Protein AF-A0A227GCT1-F1 (afdb_monomer_lite)

Secondary structure (DSSP, 8-state):
-HHHHHHHHHTTTTHHHH----HHHHTSSHHHHHHHHHHHHHHHHHHHTTS-HHHHHHHHHHHS-------

Structure (mmCIF, N/CA/C/O backbone):
data_AF-A0A227GCT1-F1
#
_entry.id   AF-A0A227GCT1-F1
#
loop_
_atom_site.group_PDB
_atom_site.id
_atom_site.type_symbol
_atom_site.label_atom_id
_atom_site.label_alt_id
_atom_site.label_comp_id
_atom_site.label_asym_id
_atom_site.label_entity_id
_atom_site.label_seq_id
_atom_site.pdbx_PDB_ins_code
_atom_site.Cartn_x
_atom_site.Cartn_y
_atom_site.Cartn_z
_atom_site.occupancy
_atom_site.B_iso_or_equiv
_atom_site.auth_seq_id
_atom_site.auth_comp_id
_atom_site.auth_asym_id
_atom_site.auth_atom_id
_atom_site.pdbx_PDB_model_num
ATOM 1 N N . PRO A 1 1 ? -7.161 -17.078 11.333 1.00 84.81 1 PRO A N 1
ATOM 2 C CA . PRO A 1 1 ? -7.393 -17.130 9.866 1.00 84.81 1 PRO A CA 1
ATOM 3 C C . PRO A 1 1 ? -7.865 -15.786 9.282 1.00 84.81 1 PRO A C 1
ATOM 5 O O . PRO A 1 1 ? -7.467 -15.387 8.196 1.00 84.81 1 PRO A O 1
ATOM 8 N N . GLU A 1 2 ? -8.661 -15.071 10.067 1.00 94.06 2 GLU A N 1
ATOM 9 C CA . GLU A 1 2 ? -9.281 -13.767 9.854 1.00 94.06 2 GLU A CA 1
ATOM 10 C C . GLU A 1 2 ? -8.258 -12.673 9.524 1.00 94.06 2 GLU A C 1
ATOM 12 O O . GLU A 1 2 ? -8.451 -11.910 8.584 1.00 94.06 2 GLU A O 1
ATOM 17 N N . ARG A 1 3 ? -7.120 -12.631 10.235 1.00 90.62 3 ARG A N 1
ATOM 18 C CA . ARG A 1 3 ? -6.064 -11.638 9.973 1.00 90.62 3 ARG A CA 1
ATOM 19 C C . ARG A 1 3 ? -5.470 -11.767 8.570 1.00 90.62 3 ARG A C 1
ATOM 21 O O . ARG A 1 3 ? -5.246 -10.759 7.915 1.00 90.62 3 ARG A O 1
ATOM 28 N N . ILE A 1 4 ? -5.223 -12.996 8.119 1.00 93.44 4 ILE A N 1
ATOM 29 C CA . ILE A 1 4 ? -4.666 -13.261 6.786 1.00 93.44 4 ILE A CA 1
ATOM 30 C C . ILE A 1 4 ? -5.685 -12.876 5.712 1.00 93.44 4 ILE A C 1
ATOM 32 O O . ILE A 1 4 ? -5.312 -12.259 4.722 1.00 93.44 4 ILE A O 1
ATOM 36 N N . ALA A 1 5 ? -6.968 -13.179 5.933 1.00 96.00 5 ALA A N 1
ATOM 37 C CA . ALA A 1 5 ? -8.034 -12.773 5.024 1.00 96.00 5 ALA A CA 1
ATOM 38 C C . ALA A 1 5 ? -8.118 -11.243 4.890 1.00 96.00 5 ALA A C 1
ATOM 40 O O . ALA A 1 5 ? -8.184 -10.742 3.775 1.00 96.00 5 ALA A O 1
ATOM 41 N N . LEU A 1 6 ? -8.039 -10.503 6.002 1.00 94.44 6 LEU A N 1
ATOM 42 C CA . LEU A 1 6 ? -8.026 -9.037 5.973 1.00 94.44 6 LEU A CA 1
ATOM 43 C C . LEU A 1 6 ? -6.806 -8.488 5.231 1.00 94.44 6 LEU A C 1
ATOM 45 O O . LEU A 1 6 ? -6.960 -7.635 4.368 1.00 94.44 6 LEU A O 1
ATOM 49 N N . LEU A 1 7 ? -5.606 -9.002 5.505 1.00 93.56 7 LEU A N 1
ATOM 50 C CA . LEU A 1 7 ? -4.407 -8.583 4.772 1.00 93.56 7 LEU A CA 1
ATOM 51 C C . LEU A 1 7 ? -4.552 -8.842 3.266 1.00 93.56 7 LEU A C 1
ATOM 53 O O . LEU A 1 7 ? -4.286 -7.951 2.471 1.00 93.56 7 LEU A O 1
ATOM 57 N N . ALA A 1 8 ? -5.052 -10.016 2.873 1.00 94.00 8 ALA A N 1
ATOM 58 C CA . ALA A 1 8 ? -5.297 -10.335 1.469 1.00 94.00 8 ALA A CA 1
ATOM 59 C C . ALA A 1 8 ? -6.343 -9.409 0.824 1.00 94.00 8 ALA A C 1
ATOM 61 O O . ALA A 1 8 ? -6.193 -9.033 -0.333 1.00 94.00 8 ALA A O 1
ATOM 62 N N . MET A 1 9 ? -7.380 -9.003 1.561 1.00 95.12 9 MET A N 1
ATOM 63 C CA . MET A 1 9 ? -8.374 -8.050 1.058 1.00 95.12 9 MET A CA 1
ATOM 64 C C . MET A 1 9 ? -7.793 -6.653 0.813 1.00 95.12 9 MET A C 1
ATOM 66 O O . MET A 1 9 ? -8.270 -5.973 -0.089 1.00 95.12 9 MET A O 1
ATOM 70 N N . TYR A 1 10 ? -6.799 -6.230 1.600 1.00 95.06 10 TYR A N 1
ATOM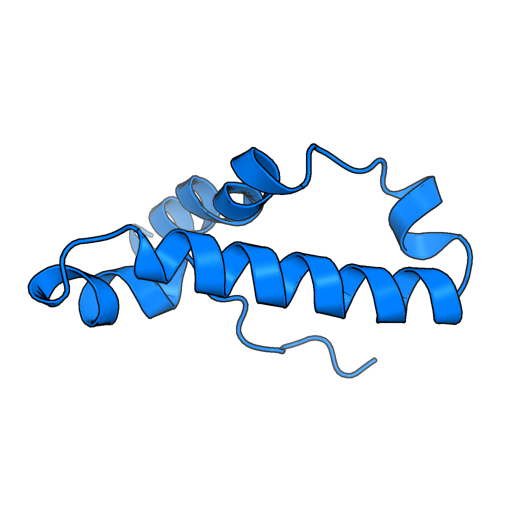 71 C CA . TYR A 1 10 ? -6.281 -4.860 1.564 1.00 95.06 10 TYR A CA 1
ATOM 72 C C . TYR A 1 10 ? -4.916 -4.694 0.875 1.00 95.06 10 TYR A C 1
ATOM 74 O O . TYR A 1 10 ? -4.544 -3.550 0.622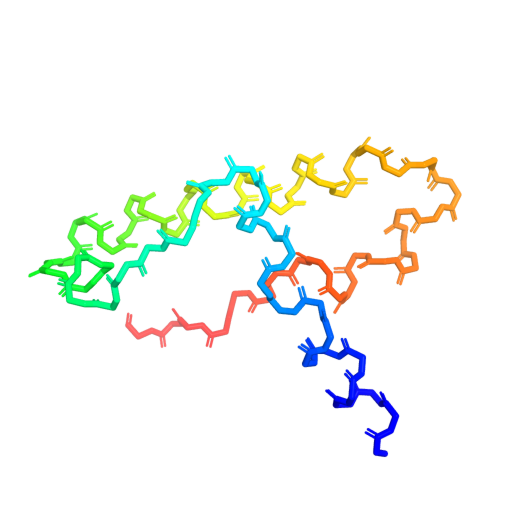 1.00 95.06 10 TYR A O 1
ATOM 82 N N . HIS A 1 11 ? -4.195 -5.771 0.539 1.00 93.38 11 HIS A N 1
ATOM 83 C CA . HIS A 1 11 ? -2.794 -5.684 0.092 1.00 93.38 11 HIS A CA 1
ATOM 84 C C . HIS A 1 11 ? -2.542 -4.782 -1.130 1.00 93.38 11 HIS A C 1
ATOM 86 O O . HIS A 1 11 ? -1.557 -4.055 -1.121 1.00 93.38 11 HIS A O 1
ATOM 92 N N . ASP A 1 12 ? -3.463 -4.740 -2.097 1.00 93.56 12 ASP A N 1
ATOM 93 C CA . ASP A 1 12 ? -3.334 -3.915 -3.313 1.00 93.56 12 ASP A CA 1
ATOM 94 C C . ASP A 1 12 ? -4.176 -2.624 -3.250 1.00 93.56 12 ASP A C 1
ATOM 96 O O . ASP A 1 12 ? -4.461 -1.983 -4.259 1.00 93.56 12 ASP A O 1
ATOM 100 N N . SER A 1 13 ? -4.627 -2.202 -2.062 1.00 94.94 13 SER A N 1
ATOM 101 C CA . SER A 1 13 ? -5.533 -1.041 -1.953 1.00 94.94 13 SER A CA 1
ATOM 102 C C . SER A 1 13 ? -4.893 0.266 -2.434 1.00 94.94 13 SER A C 1
ATOM 104 O O . SER A 1 13 ? -5.590 1.152 -2.933 1.00 94.94 13 SER A O 1
ATOM 106 N N . SER A 1 14 ? -3.572 0.405 -2.293 1.00 93.38 14 SER A N 1
ATOM 107 C CA . SER A 1 14 ? -2.818 1.571 -2.767 1.00 93.38 14 SER A CA 1
ATOM 108 C C . SER A 1 14 ? -2.823 1.692 -4.299 1.00 93.38 14 SER A C 1
ATOM 110 O O . SER A 1 14 ? -2.703 2.808 -4.816 1.00 93.38 14 SER A O 1
ATOM 112 N N . GLU A 1 15 ? -3.082 0.600 -5.030 1.00 93.81 15 GLU A N 1
ATOM 113 C CA . GLU A 1 15 ? -3.154 0.580 -6.496 1.00 93.81 15 GLU A CA 1
ATOM 114 C C . GLU A 1 15 ? -4.347 1.353 -7.061 1.00 93.81 15 GLU A C 1
ATOM 116 O O . GLU A 1 15 ? -4.335 1.762 -8.221 1.00 93.81 15 GLU A O 1
ATOM 121 N N . VAL A 1 16 ? -5.343 1.675 -6.230 1.00 94.12 16 VAL A N 1
ATOM 122 C CA . VAL A 1 16 ? -6.404 2.624 -6.601 1.00 94.12 16 VAL A CA 1
ATOM 123 C C . VAL A 1 16 ? -5.821 4.004 -6.943 1.00 94.12 16 VAL A C 1
ATOM 125 O O . VAL A 1 16 ? -6.398 4.733 -7.751 1.00 94.12 16 VAL A O 1
ATOM 128 N N . LEU A 1 17 ? -4.678 4.369 -6.347 1.00 93.38 17 LEU A N 1
ATOM 129 C CA . LEU A 1 17 ? -3.990 5.636 -6.601 1.00 93.38 17 LEU A CA 1
ATOM 130 C C . LEU A 1 17 ? -2.855 5.505 -7.622 1.00 93.38 17 LEU A C 1
ATOM 132 O O . LEU A 1 17 ? -2.658 6.423 -8.418 1.00 93.38 17 LEU A O 1
ATOM 136 N N . THR A 1 18 ? -2.094 4.409 -7.596 1.00 90.38 18 THR A N 1
ATOM 137 C CA . THR A 1 18 ? -0.913 4.235 -8.464 1.00 90.38 18 THR A CA 1
ATOM 138 C C . THR A 1 18 ? -1.223 3.566 -9.801 1.00 90.38 18 THR A C 1
ATOM 140 O O . THR A 1 18 ? -0.445 3.720 -10.742 1.00 90.38 18 THR A O 1
ATOM 143 N N . GLY A 1 19 ? -2.347 2.851 -9.893 1.00 90.31 19 GLY A N 1
ATOM 144 C CA . GLY A 1 19 ? -2.591 1.833 -10.913 1.00 90.31 19 GLY A CA 1
ATOM 145 C C . GLY A 1 19 ? -1.815 0.540 -10.632 1.00 90.31 19 GLY A C 1
ATOM 146 O O . GLY A 1 19 ? -0.783 0.574 -9.956 1.00 90.31 19 GLY A O 1
ATOM 147 N N . ASP A 1 20 ? -2.313 -0.576 -11.176 1.00 89.12 20 ASP A N 1
ATOM 148 C CA . ASP A 1 20 ? -1.598 -1.861 -11.202 1.00 89.12 20 ASP A CA 1
ATOM 149 C C . ASP A 1 20 ? -0.325 -1.727 -12.045 1.00 89.12 20 ASP A C 1
ATOM 151 O O . ASP A 1 20 ? -0.323 -1.136 -13.136 1.00 89.12 20 ASP A O 1
ATOM 155 N N . LEU A 1 21 ? 0.765 -2.288 -11.531 1.00 83.69 21 LEU A N 1
ATOM 156 C CA . LEU A 1 21 ? 2.049 -2.298 -12.202 1.00 83.69 21 LEU A CA 1
ATOM 157 C C . LEU A 1 21 ? 2.488 -3.740 -12.479 1.00 83.69 21 LEU A C 1
ATOM 159 O O . LEU A 1 21 ? 2.807 -4.481 -11.547 1.00 83.69 21 LEU A O 1
ATOM 163 N N . PRO A 1 22 ? 2.677 -4.121 -13.755 1.00 88.50 22 PRO A N 1
ATOM 164 C CA . PRO A 1 22 ? 3.140 -5.458 -14.089 1.00 88.50 22 PRO A CA 1
ATOM 165 C C . PRO A 1 22 ? 4.482 -5.787 -13.421 1.00 88.50 22 PRO A C 1
ATOM 167 O O . PRO A 1 22 ? 5.445 -5.019 -13.517 1.00 88.50 22 PRO A O 1
ATOM 170 N N . THR A 1 23 ? 4.589 -6.979 -12.828 1.00 86.62 23 THR A N 1
ATOM 171 C CA . THR A 1 23 ? 5.802 -7.470 -12.144 1.00 86.62 23 THR A CA 1
ATOM 172 C C . THR A 1 23 ? 7.098 -7.276 -12.951 1.00 86.62 23 THR A C 1
ATOM 174 O O . THR A 1 23 ? 8.084 -6.815 -12.372 1.00 86.62 23 THR A O 1
ATOM 177 N N . PRO A 1 24 ? 7.147 -7.527 -14.280 1.00 88.81 24 PRO A N 1
ATOM 178 C CA . PRO A 1 24 ? 8.370 -7.304 -15.058 1.00 88.81 24 PRO A CA 1
ATOM 179 C C . PRO A 1 24 ? 8.835 -5.841 -15.084 1.00 88.81 24 PRO A C 1
ATOM 181 O O . PRO A 1 24 ? 10.025 -5.583 -15.238 1.00 88.81 24 PRO A O 1
ATOM 184 N N . VAL A 1 25 ? 7.912 -4.886 -14.931 1.00 86.75 25 VAL A N 1
ATOM 185 C CA . VAL A 1 25 ? 8.219 -3.451 -14.867 1.00 86.75 25 VAL A CA 1
ATOM 186 C C . VAL A 1 25 ? 8.667 -3.066 -13.458 1.00 86.75 25 VAL A C 1
ATOM 188 O O . VAL A 1 25 ? 9.679 -2.379 -13.323 1.00 86.75 25 VAL A O 1
ATOM 191 N N . LYS A 1 26 ? 7.980 -3.562 -12.413 1.00 81.94 26 LYS A N 1
ATOM 192 C CA . LYS A 1 26 ? 8.323 -3.308 -10.996 1.00 81.94 26 LYS A CA 1
ATOM 193 C C . LYS A 1 26 ? 9.764 -3.716 -10.673 1.00 81.94 26 LYS A C 1
ATOM 195 O O . LYS A 1 26 ? 10.453 -3.005 -9.949 1.00 81.94 26 LYS A O 1
ATOM 200 N N . TYR A 1 27 ? 10.234 -4.820 -11.260 1.00 87.56 27 TYR A N 1
ATOM 201 C CA . TYR A 1 27 ? 11.554 -5.405 -10.992 1.00 87.56 27 TYR A CA 1
ATOM 202 C C . TYR A 1 27 ? 12.530 -5.325 -12.173 1.00 87.56 27 TYR A C 1
ATOM 204 O O . TYR A 1 27 ? 13.514 -6.062 -12.204 1.00 87.56 27 TYR A O 1
ATOM 212 N N . TYR A 1 28 ? 12.290 -4.434 -13.141 1.00 88.38 28 TYR A N 1
ATOM 213 C CA . TYR A 1 28 ? 13.152 -4.310 -14.323 1.00 88.38 28 TYR A CA 1
ATOM 214 C C . TYR A 1 28 ? 14.623 -4.050 -13.959 1.00 88.38 28 TYR A C 1
ATOM 216 O O . TYR A 1 28 ? 15.529 -4.631 -14.556 1.00 88.38 28 TYR A O 1
ATOM 224 N N . ASN A 1 29 ? 14.869 -3.179 -12.974 1.00 91.81 29 ASN A N 1
ATOM 225 C CA . ASN A 1 29 ? 16.187 -2.972 -12.381 1.0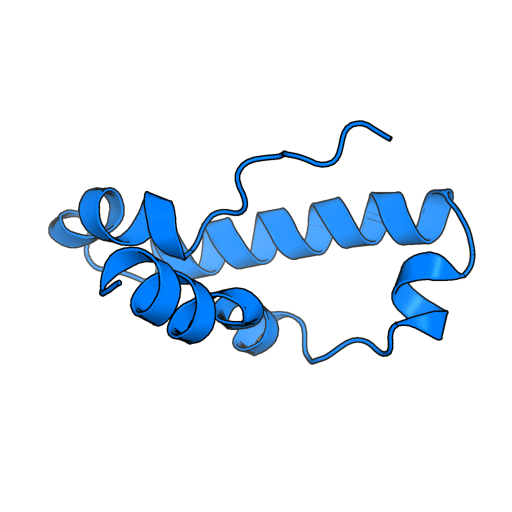0 91.81 29 ASN A CA 1
ATOM 226 C C . ASN A 1 29 ? 16.066 -2.474 -10.919 1.00 91.81 29 ASN A C 1
ATOM 228 O O . ASN A 1 29 ? 14.978 -2.060 -10.502 1.00 91.81 29 ASN A O 1
ATOM 232 N N . PRO A 1 30 ? 17.167 -2.479 -10.139 1.00 91.69 30 PRO A N 1
ATOM 233 C CA . PRO A 1 30 ? 17.137 -2.074 -8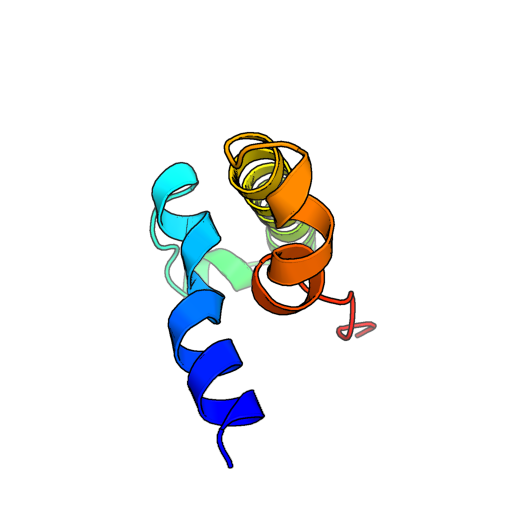.732 1.00 91.69 30 PRO A CA 1
ATOM 234 C C . PRO A 1 30 ? 16.733 -0.612 -8.490 1.00 91.69 30 PRO A C 1
ATOM 236 O O . PRO A 1 30 ? 16.104 -0.311 -7.477 1.00 91.69 30 PRO A O 1
ATOM 239 N N . GLU A 1 31 ? 17.076 0.304 -9.400 1.00 92.38 31 GLU A N 1
ATOM 240 C CA . GLU A 1 31 ? 16.729 1.726 -9.273 1.00 92.38 31 GLU A CA 1
ATOM 241 C C . GLU A 1 31 ? 15.222 1.934 -9.428 1.00 92.38 31 GLU A C 1
ATOM 243 O O . GLU A 1 31 ? 14.592 2.575 -8.592 1.00 92.38 31 GLU A O 1
ATOM 248 N N . ILE A 1 32 ? 14.632 1.311 -10.448 1.00 89.25 32 ILE A N 1
ATOM 249 C CA . ILE A 1 32 ? 13.196 1.329 -10.713 1.00 89.25 32 ILE A CA 1
ATOM 250 C C . ILE A 1 32 ? 12.434 0.703 -9.545 1.00 89.25 32 ILE A C 1
ATOM 252 O O . ILE A 1 32 ? 11.503 1.319 -9.034 1.00 89.25 32 ILE A O 1
ATOM 256 N N . ALA A 1 33 ? 12.862 -0.466 -9.062 1.00 88.94 33 ALA A N 1
ATOM 257 C CA . ALA A 1 33 ? 12.230 -1.116 -7.916 1.00 88.94 33 ALA A CA 1
ATOM 258 C C . ALA A 1 33 ? 12.250 -0.223 -6.662 1.00 88.94 33 ALA A C 1
ATOM 260 O O . ALA A 1 33 ? 11.257 -0.126 -5.940 1.00 88.94 33 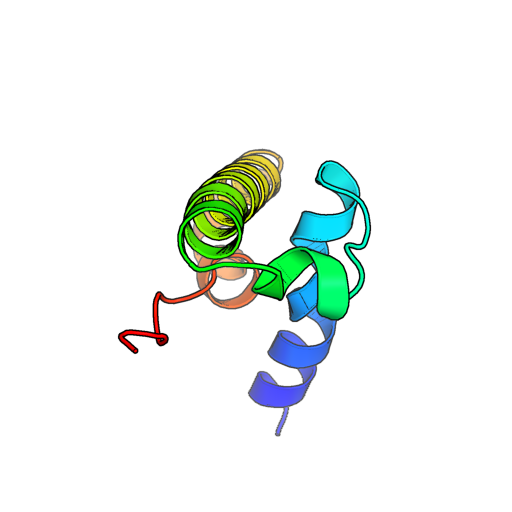ALA A O 1
ATOM 261 N N . LYS A 1 34 ? 13.368 0.472 -6.412 1.00 90.00 34 LYS A N 1
ATOM 262 C CA . LYS A 1 34 ? 13.507 1.397 -5.281 1.00 90.00 34 LYS A CA 1
ATOM 263 C C . LYS A 1 34 ? 12.606 2.621 -5.415 1.00 90.00 34 LYS A C 1
ATOM 265 O O . LYS A 1 34 ? 11.981 3.010 -4.431 1.00 90.00 34 LYS A O 1
ATOM 270 N N . GLU A 1 35 ? 12.554 3.244 -6.590 1.00 90.75 35 GLU A N 1
ATOM 271 C CA . GLU A 1 35 ? 11.678 4.398 -6.806 1.00 90.75 35 GLU A CA 1
ATOM 272 C C . GLU A 1 35 ? 10.200 3.997 -6.721 1.00 90.75 35 GLU A C 1
ATOM 274 O O . GLU A 1 35 ? 9.418 4.714 -6.099 1.00 90.75 35 GLU A O 1
ATOM 279 N N . TYR A 1 36 ? 9.826 2.810 -7.212 1.00 87.69 36 TYR A N 1
ATOM 280 C CA . TYR A 1 36 ? 8.464 2.301 -7.051 1.00 87.69 36 TYR A CA 1
ATOM 281 C C . TYR A 1 36 ? 8.079 2.082 -5.592 1.00 87.69 36 TYR A C 1
ATOM 283 O O . TYR A 1 36 ? 7.008 2.532 -5.199 1.00 87.69 36 TYR A O 1
ATOM 291 N N . LYS A 1 37 ? 8.958 1.502 -4.763 1.00 88.88 37 LYS A N 1
ATOM 292 C CA . LYS A 1 37 ? 8.695 1.360 -3.319 1.00 88.88 37 LYS A CA 1
ATOM 293 C C . LYS A 1 37 ? 8.367 2.704 -2.651 1.00 88.88 37 LYS A C 1
ATOM 295 O O . LYS A 1 37 ? 7.544 2.755 -1.744 1.00 88.88 37 LYS A O 1
ATOM 300 N N . LYS A 1 38 ? 8.977 3.812 -3.095 1.00 91.50 38 LYS A N 1
ATOM 301 C CA . LYS A 1 38 ? 8.652 5.152 -2.570 1.00 91.50 38 LYS A CA 1
ATOM 302 C C . LYS A 1 38 ? 7.278 5.637 -3.024 1.00 91.50 38 LYS A C 1
ATOM 304 O O . LYS A 1 38 ? 6.572 6.258 -2.235 1.00 91.50 38 LYS A O 1
ATOM 309 N N . ILE A 1 39 ? 6.925 5.391 -4.287 1.00 91.56 39 ILE A N 1
ATOM 310 C CA . ILE A 1 39 ? 5.614 5.751 -4.845 1.00 91.56 39 ILE A CA 1
ATOM 311 C C . ILE A 1 39 ? 4.509 4.969 -4.123 1.00 91.56 39 ILE A C 1
ATOM 313 O O . ILE A 1 39 ? 3.523 5.566 -3.703 1.00 91.56 39 ILE A O 1
ATOM 317 N N . GLU A 1 40 ? 4.714 3.667 -3.924 1.00 91.81 40 GLU A N 1
ATOM 318 C CA . GLU A 1 40 ? 3.814 2.764 -3.200 1.00 91.81 40 GLU A CA 1
ATOM 319 C C . GLU A 1 40 ? 3.602 3.246 -1.756 1.00 91.81 40 GLU A C 1
ATOM 321 O O . GLU A 1 40 ? 2.472 3.537 -1.374 1.00 91.81 40 GLU A O 1
ATOM 326 N N . ALA A 1 41 ? 4.678 3.504 -1.004 1.00 93.19 41 ALA A N 1
ATOM 327 C CA . ALA A 1 41 ? 4.582 4.040 0.358 1.00 93.19 41 ALA A CA 1
ATOM 328 C C . ALA A 1 41 ? 3.848 5.396 0.419 1.00 93.19 41 ALA A C 1
ATOM 330 O O . ALA A 1 41 ? 3.037 5.645 1.312 1.00 93.19 41 ALA A O 1
ATOM 331 N N . ALA A 1 42 ? 4.101 6.292 -0.541 1.00 94.62 42 ALA A N 1
ATOM 332 C CA . ALA A 1 42 ? 3.393 7.567 -0.612 1.00 94.62 42 ALA A CA 1
ATOM 333 C C . ALA A 1 42 ? 1.890 7.376 -0.878 1.00 94.62 42 ALA A C 1
ATOM 335 O O . ALA A 1 42 ? 1.072 8.087 -0.291 1.00 94.62 42 ALA A O 1
ATOM 336 N N . ALA A 1 43 ? 1.523 6.417 -1.731 1.00 95.62 43 ALA A N 1
ATOM 337 C CA . ALA A 1 43 ? 0.136 6.077 -2.017 1.00 95.62 43 ALA A CA 1
ATOM 338 C C . ALA A 1 43 ? -0.567 5.440 -0.811 1.00 95.62 43 ALA A C 1
ATOM 340 O O . ALA A 1 43 ? -1.679 5.846 -0.487 1.00 95.62 43 ALA A O 1
ATOM 341 N N . GLU A 1 44 ? 0.085 4.523 -0.098 1.00 96.19 44 GLU A N 1
ATOM 342 C CA . GLU A 1 44 ? -0.430 3.919 1.138 1.00 96.19 44 GLU A CA 1
ATOM 343 C C . GLU A 1 44 ? -0.732 4.979 2.208 1.00 96.19 44 GLU A C 1
ATOM 345 O O . GLU A 1 44 ? -1.849 5.060 2.724 1.00 96.19 44 GLU A O 1
ATOM 350 N N . HIS A 1 45 ? 0.229 5.866 2.493 1.00 96.31 45 HIS A N 1
ATOM 351 C CA . HIS A 1 45 ? 0.024 6.960 3.444 1.00 96.31 45 HIS A CA 1
ATOM 352 C C . HIS A 1 45 ? -1.053 7.939 2.979 1.00 96.31 45 HIS A C 1
ATOM 354 O O . HIS A 1 45 ? -1.837 8.445 3.789 1.00 96.31 45 HIS A O 1
ATOM 360 N N . LYS A 1 46 ? -1.120 8.207 1.671 1.00 97.38 46 LYS A N 1
ATOM 361 C CA . LYS A 1 46 ? -2.159 9.062 1.108 1.00 97.38 46 LYS A CA 1
ATOM 362 C C . LYS A 1 46 ? -3.535 8.430 1.288 1.00 97.38 46 LYS A C 1
ATOM 364 O O . LYS A 1 46 ? -4.445 9.132 1.725 1.00 97.38 46 LYS A O 1
ATOM 369 N N . LEU A 1 47 ? -3.672 7.137 1.011 1.00 96.88 47 LEU A N 1
ATOM 370 C CA . LEU A 1 47 ? -4.907 6.383 1.190 1.00 96.88 47 LEU A CA 1
ATOM 371 C C . LEU A 1 47 ? -5.344 6.372 2.659 1.00 96.88 47 LEU A C 1
ATOM 373 O O . LEU A 1 47 ? -6.497 6.676 2.952 1.00 96.88 47 LEU A O 1
ATOM 377 N N . LEU A 1 48 ? -4.415 6.129 3.587 1.00 97.38 48 LEU A N 1
ATOM 378 C CA . LEU A 1 48 ? -4.690 6.176 5.023 1.00 97.38 48 LEU A CA 1
ATOM 379 C C . LEU A 1 48 ? -5.212 7.554 5.461 1.00 97.38 48 LEU A C 1
ATOM 381 O O . LEU A 1 48 ? -6.205 7.642 6.176 1.00 97.38 48 LEU A O 1
ATOM 385 N N . SER A 1 49 ? -4.601 8.637 4.969 1.00 97.56 49 SER A N 1
ATOM 386 C CA . SER A 1 49 ? -5.016 10.011 5.298 1.00 97.56 49 SER A CA 1
ATOM 387 C C . SER A 1 49 ? -6.391 10.410 4.748 1.00 97.56 49 SER A C 1
ATOM 389 O O . SER A 1 49 ? -6.917 11.456 5.124 1.00 97.56 49 SER A O 1
ATOM 391 N N . MET A 1 50 ? -6.964 9.621 3.831 1.00 96.88 50 MET A N 1
ATOM 392 C CA . MET A 1 50 ? -8.326 9.841 3.329 1.00 96.88 50 MET A CA 1
ATOM 393 C C . MET A 1 50 ? -9.396 9.311 4.289 1.00 96.88 50 MET A C 1
ATOM 395 O O . MET A 1 50 ? -10.563 9.675 4.144 1.00 96.88 50 MET A O 1
ATOM 399 N N . LEU A 1 51 ? -9.023 8.468 5.256 1.00 97.25 51 LEU A N 1
ATOM 400 C CA . LEU A 1 51 ? -9.937 8.006 6.293 1.00 97.25 51 LEU A CA 1
ATOM 401 C C . LEU A 1 51 ? -10.148 9.097 7.358 1.00 97.25 51 LEU A C 1
ATOM 403 O O . LEU A 1 51 ? -9.217 9.860 7.650 1.00 97.25 51 LEU A O 1
ATOM 407 N N . PRO A 1 52 ? -11.337 9.153 7.987 1.00 98.38 52 PRO A N 1
ATOM 408 C CA . PRO A 1 52 ? -11.533 9.904 9.224 1.00 98.38 52 PRO A CA 1
ATOM 409 C C . PRO A 1 52 ? -10.458 9.558 10.262 1.00 98.38 52 PRO A C 1
ATOM 411 O O . PRO A 1 52 ? -10.071 8.396 10.378 1.00 98.38 52 PRO A O 1
ATOM 414 N N . GLU A 1 53 ? -9.991 10.557 11.017 1.00 97.50 53 GLU A N 1
ATOM 415 C CA . GLU A 1 53 ? -8.867 10.429 11.963 1.00 97.50 53 GLU A CA 1
ATOM 416 C C . GLU A 1 53 ? -9.053 9.267 12.952 1.00 97.50 53 GLU A C 1
ATOM 418 O O . GLU A 1 53 ? -8.121 8.503 13.186 1.00 97.50 53 GLU A O 1
ATOM 423 N N . GLU A 1 54 ? -10.281 9.066 13.434 1.00 97.69 54 GLU A N 1
ATOM 424 C CA . GLU A 1 54 ? -10.656 7.989 14.361 1.00 97.69 54 GLU A CA 1
ATOM 425 C C . GLU A 1 54 ? -10.424 6.566 13.824 1.00 97.69 54 GLU A C 1
ATOM 427 O O . GLU A 1 54 ? -10.292 5.644 14.619 1.00 97.69 54 GLU A O 1
ATOM 432 N N . PHE A 1 55 ? -10.335 6.377 12.502 1.00 97.25 55 PHE A N 1
ATOM 433 C CA . PHE A 1 55 ? -10.115 5.065 11.879 1.00 97.25 55 PHE A CA 1
ATOM 434 C C . PHE A 1 55 ? -8.689 4.862 11.366 1.00 97.25 55 PHE A C 1
ATOM 436 O O . PHE A 1 55 ? -8.343 3.762 10.935 1.00 97.25 55 PHE A O 1
ATOM 443 N N . GLN A 1 56 ? -7.842 5.891 11.374 1.00 97.25 56 GLN A N 1
ATOM 444 C CA . GLN A 1 56 ? -6.502 5.766 10.798 1.00 97.25 56 GLN A CA 1
ATOM 445 C C . GLN A 1 56 ? -5.651 4.754 11.573 1.00 97.25 56 GLN A C 1
ATOM 447 O O . GLN A 1 56 ? -4.962 3.938 10.964 1.00 97.25 56 GLN A O 1
ATOM 452 N N . GLU A 1 57 ? -5.736 4.742 12.903 1.00 96.94 57 GLU A N 1
ATOM 453 C C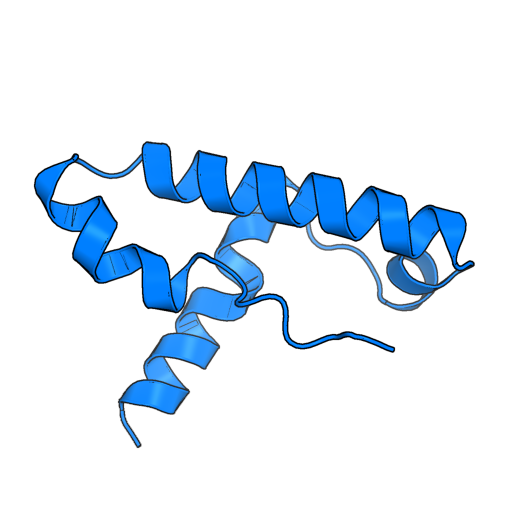A . GLU A 1 57 ? -4.985 3.783 13.722 1.00 96.94 57 GLU A CA 1
ATOM 454 C C . GLU A 1 57 ? -5.431 2.334 13.468 1.00 96.94 57 GLU A C 1
ATOM 456 O O . GLU A 1 57 ? -4.589 1.452 13.290 1.00 96.94 57 GLU A O 1
ATOM 461 N N . ASP A 1 58 ? -6.740 2.099 13.351 1.00 96.56 58 ASP A N 1
ATOM 462 C CA . ASP A 1 58 ? -7.308 0.766 13.123 1.00 96.56 58 ASP A CA 1
ATOM 463 C C . ASP A 1 58 ? -6.936 0.192 11.747 1.00 96.56 58 ASP A C 1
ATOM 465 O O . ASP A 1 58 ? -6.728 -1.017 11.605 1.00 96.56 58 ASP A O 1
ATOM 469 N N . PHE A 1 59 ? -6.843 1.047 10.723 1.00 96.19 59 PHE A N 1
ATOM 470 C CA . PHE A 1 59 ? -6.585 0.631 9.342 1.00 96.19 59 PHE A CA 1
ATOM 471 C C . PHE A 1 59 ? -5.102 0.627 8.956 1.00 96.19 59 PHE A C 1
ATOM 473 O O . PHE A 1 59 ? -4.720 -0.094 8.029 1.00 96.19 59 PHE A O 1
ATOM 480 N N . ALA A 1 60 ? -4.246 1.362 9.671 1.00 95.62 60 ALA A N 1
ATOM 481 C CA . ALA A 1 60 ? -2.810 1.418 9.393 1.00 95.62 60 ALA A CA 1
ATOM 482 C C . ALA A 1 60 ? -2.141 0.030 9.267 1.00 95.62 60 ALA A C 1
ATOM 484 O O . ALA A 1 60 ? -1.382 -0.163 8.317 1.00 95.62 60 ALA A O 1
ATOM 485 N N . PRO A 1 61 ? -2.444 -0.983 10.109 1.00 94.75 61 PRO A N 1
ATOM 486 C CA . PRO A 1 61 ? -1.830 -2.309 10.004 1.00 94.75 61 PRO A CA 1
ATOM 487 C C . PRO A 1 61 ? -2.241 -3.127 8.771 1.00 94.75 61 PRO A C 1
ATOM 489 O O . PRO A 1 61 ? -1.703 -4.221 8.579 1.00 94.75 61 PRO A O 1
ATOM 492 N N . PHE A 1 62 ? -3.233 -2.661 8.008 1.00 94.44 62 PHE A N 1
ATOM 493 C CA . PHE A 1 62 ? -3.744 -3.321 6.804 1.00 94.44 62 PHE A CA 1
ATOM 494 C C . PHE A 1 62 ? -3.427 -2.541 5.525 1.00 94.44 62 PHE A C 1
ATOM 496 O O . PHE A 1 62 ? -3.331 -3.158 4.471 1.00 94.44 62 PHE A O 1
ATOM 503 N N . LEU A 1 63 ? -3.274 -1.213 5.621 1.00 94.69 63 LEU A N 1
ATOM 504 C CA . LEU A 1 63 ? -2.999 -0.332 4.482 1.00 94.69 63 LEU A CA 1
ATOM 505 C C . LEU A 1 63 ? -1.523 0.045 4.329 1.00 94.69 63 LEU A C 1
ATOM 507 O O . LEU A 1 63 ? -1.124 0.402 3.229 1.00 94.69 63 LEU A O 1
ATOM 511 N N . LEU A 1 64 ? -0.733 0.010 5.408 1.00 94.44 64 LEU A N 1
ATOM 512 C CA . LEU A 1 64 ? 0.696 0.316 5.351 1.00 94.44 64 LEU A CA 1
ATOM 513 C C . LEU A 1 64 ? 1.504 -0.975 5.264 1.00 94.44 64 LEU A C 1
ATOM 515 O O . LEU A 1 64 ? 1.440 -1.829 6.164 1.00 94.44 64 LEU A O 1
ATOM 519 N N . SER A 1 65 ? 2.318 -1.094 4.220 1.00 86.31 65 SER A N 1
ATOM 520 C CA . SER A 1 65 ? 3.284 -2.175 4.129 1.00 86.31 65 SER A CA 1
ATOM 521 C C . SER A 1 65 ? 4.330 -1.983 5.229 1.00 86.31 65 SER A C 1
ATOM 523 O O . SER A 1 65 ? 5.082 -1.009 5.281 1.00 86.31 65 SER A O 1
ATOM 525 N N . HIS A 1 66 ? 4.375 -2.921 6.179 1.00 67.69 66 HIS A N 1
ATOM 526 C CA . HIS A 1 66 ? 5.509 -2.996 7.093 1.00 67.69 66 HIS A CA 1
ATOM 527 C C . HIS A 1 66 ? 6.695 -3.371 6.222 1.00 67.69 66 HIS A C 1
ATOM 529 O O . HIS A 1 66 ? 6.680 -4.453 5.636 1.00 67.69 66 HIS A O 1
ATOM 535 N N . SER A 1 67 ? 7.673 -2.479 6.098 1.00 50.31 67 SER A N 1
ATOM 536 C CA . SER A 1 67 ? 8.909 -2.658 5.340 1.00 50.31 67 SER A CA 1
ATOM 537 C C . SER A 1 67 ? 9.624 -3.947 5.765 1.00 50.31 67 SER A C 1
ATOM 539 O O . SER A 1 67 ? 10.522 -3.951 6.595 1.00 50.31 67 SER A O 1
ATOM 541 N N . SER A 1 68 ? 9.192 -5.061 5.179 1.00 40.75 68 SER A N 1
ATOM 542 C CA . SER A 1 68 ? 9.652 -6.428 5.434 1.00 40.75 68 SER A CA 1
ATOM 543 C C . SER A 1 68 ? 10.295 -6.983 4.169 1.00 40.75 68 SER A C 1
ATOM 545 O O . SER A 1 68 ? 10.113 -8.142 3.823 1.00 40.75 68 SER A O 1
ATOM 547 N N . HIS A 1 69 ? 11.000 -6.128 3.433 1.00 42.53 69 HIS A N 1
ATOM 548 C CA . HIS A 1 69 ? 11.846 -6.525 2.317 1.00 42.53 69 HIS A CA 1
ATOM 549 C C . HIS A 1 69 ? 13.126 -5.688 2.368 1.00 42.53 69 HIS A C 1
ATOM 551 O O . HIS A 1 69 ? 13.364 -4.834 1.507 1.00 42.53 69 HIS A O 1
ATOM 557 N N . GLU A 1 70 ? 13.900 -5.910 3.436 1.00 32.12 70 GLU A N 1
ATOM 558 C CA . GLU A 1 70 ? 15.361 -5.889 3.355 1.00 32.12 70 GLU A CA 1
ATOM 559 C C . GLU A 1 70 ? 15.782 -7.123 2.544 1.00 32.12 70 GLU A C 1
ATOM 561 O O . GLU A 1 70 ? 15.948 -8.213 3.082 1.00 32.12 70 GLU A O 1
ATOM 566 N N . GLU A 1 71 ? 15.883 -6.943 1.231 1.00 33.72 71 GLU A N 1
ATOM 567 C CA . GLU A 1 71 ? 16.805 -7.689 0.372 1.00 33.72 71 GLU A CA 1
ATOM 568 C C . GLU A 1 71 ? 17.607 -6.670 -0.440 1.00 33.72 71 GLU A C 1
ATOM 570 O O . GLU A 1 71 ? 16.982 -5.703 -0.950 1.00 33.72 71 GLU A O 1
#

Foldseek 3Di:
DVVVVLLVVQVCVLCVPVPDDDPCQCVVDPVSVVVVVVSQQVSLVVVLVVDDPVCSVVCCVRSHPPPPDPD

Organism: Vibrio parahaemolyticus (NCBI:txid670)

Sequence (71 aa):
PERIALLAMYHDSSEVLTGDLPTPVKYYNPEIAKEYKKIEAAAEHKLLSMLPEEFQEDFAPFLLSHSSHEE

Radius of gyration: 13.1 Å; chains: 1; bounding box: 29×28×29 Å

pLDDT: mean 88.74, std 14.35, range [32.12, 98.38]